Protein AF-A0A959T1H0-F1 (afdb_monomer_lite)

Structure (mmCIF, N/CA/C/O backbone):
data_AF-A0A959T1H0-F1
#
_entry.id   AF-A0A959T1H0-F1
#
loop_
_atom_site.group_PDB
_atom_site.id
_atom_site.type_symbol
_atom_site.label_atom_id
_atom_site.label_alt_id
_atom_site.label_comp_id
_atom_site.label_asym_id
_atom_site.label_entity_id
_atom_site.label_seq_id
_atom_site.pdbx_PDB_ins_code
_atom_site.Cartn_x
_atom_site.Cartn_y
_atom_site.Cartn_z
_atom_site.occupancy
_atom_site.B_iso_or_equiv
_atom_site.auth_seq_id
_atom_site.auth_comp_id
_atom_site.auth_asym_id
_atom_site.auth_atom_id
_atom_site.pdbx_PDB_model_num
ATOM 1 N N . MET A 1 1 ? -19.140 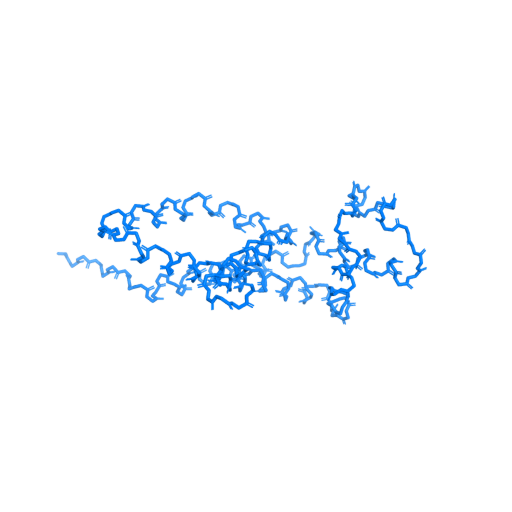34.937 22.216 1.00 69.94 1 MET A N 1
ATOM 2 C CA . MET A 1 1 ? -18.389 34.294 21.112 1.00 69.94 1 MET A CA 1
ATOM 3 C C . MET A 1 1 ? -18.857 32.849 20.980 1.00 69.94 1 MET A C 1
ATOM 5 O O . MET A 1 1 ? -18.744 32.114 21.953 1.00 69.94 1 MET A O 1
ATOM 9 N N . ARG A 1 2 ? -19.445 32.444 19.844 1.00 67.62 2 ARG A N 1
ATOM 10 C CA . ARG A 1 2 ? -19.791 31.030 19.596 1.00 67.62 2 ARG A CA 1
ATOM 11 C C . ARG A 1 2 ? -18.497 30.266 19.303 1.00 67.62 2 ARG A C 1
ATOM 13 O O . ARG A 1 2 ? -17.758 30.677 18.414 1.00 67.62 2 ARG A O 1
ATOM 20 N N . ARG A 1 3 ? -18.209 29.196 20.054 1.00 63.34 3 ARG A N 1
ATOM 21 C CA . ARG A 1 3 ? -17.102 28.289 19.713 1.00 63.34 3 ARG A CA 1
ATOM 22 C C . ARG A 1 3 ? -17.373 27.693 18.323 1.00 63.34 3 ARG A C 1
ATOM 24 O O . ARG A 1 3 ? -18.524 27.325 18.071 1.00 63.34 3 ARG A O 1
ATOM 31 N N . PRO A 1 4 ? -16.370 27.615 17.433 1.00 67.88 4 PRO A N 1
ATOM 32 C CA . PRO A 1 4 ? -16.534 26.920 16.165 1.00 67.88 4 PRO A CA 1
ATOM 33 C C . PRO A 1 4 ? -16.932 25.467 16.440 1.00 67.88 4 PRO A C 1
ATOM 35 O O . PRO A 1 4 ? -16.458 24.858 17.403 1.00 67.88 4 PRO A O 1
ATOM 38 N N . ALA A 1 5 ? -17.848 24.939 15.632 1.00 77.31 5 ALA A N 1
ATOM 39 C CA . ALA A 1 5 ? -18.269 23.551 15.748 1.00 77.31 5 ALA A CA 1
ATOM 40 C C . ALA A 1 5 ? -17.059 22.635 15.507 1.00 77.31 5 ALA A C 1
ATOM 42 O O . ALA A 1 5 ? -16.315 22.831 14.547 1.00 77.31 5 ALA A O 1
ATOM 43 N N . SER A 1 6 ? -16.852 21.651 16.383 1.00 78.19 6 SER A N 1
ATOM 44 C CA . SER A 1 6 ? -15.835 20.623 16.170 1.00 78.19 6 SER A CA 1
ATOM 45 C C . SER A 1 6 ? -16.201 19.775 14.947 1.00 78.19 6 SER A C 1
ATOM 47 O O . SER A 1 6 ? -17.387 19.479 14.767 1.00 78.19 6 SER A O 1
ATOM 49 N N . PRO A 1 7 ? -15.219 19.353 14.133 1.00 80.88 7 PRO A N 1
ATOM 50 C CA . PRO A 1 7 ? -15.485 18.515 12.973 1.00 80.88 7 PRO A CA 1
ATOM 51 C C . PRO A 1 7 ? -16.147 17.195 13.385 1.00 80.88 7 PRO A C 1
ATOM 53 O O . PRO A 1 7 ? -15.819 16.608 14.419 1.00 80.88 7 PRO A O 1
ATOM 56 N N . THR A 1 8 ? -17.090 16.723 12.573 1.00 87.38 8 THR A N 1
ATOM 57 C CA . THR A 1 8 ? -17.725 15.416 12.771 1.00 87.38 8 THR A CA 1
ATOM 58 C C . THR A 1 8 ? -16.755 14.285 12.397 1.00 87.38 8 THR A C 1
ATOM 60 O O . THR A 1 8 ? -15.838 14.501 11.599 1.00 87.38 8 THR A O 1
ATOM 63 N N . PRO A 1 9 ? -16.952 13.048 12.896 1.00 82.81 9 PRO A N 1
ATOM 64 C CA . PRO A 1 9 ? -16.120 11.907 12.502 1.00 82.81 9 PRO A CA 1
ATOM 65 C C . PRO A 1 9 ? -16.075 11.689 10.983 1.00 82.81 9 PRO A C 1
ATOM 67 O O . PRO A 1 9 ? -15.023 11.385 10.431 1.00 82.81 9 PRO A O 1
ATOM 70 N N . ALA A 1 10 ? -17.196 11.914 10.289 1.00 82.81 10 ALA A N 1
ATOM 71 C CA . ALA A 1 10 ? -17.266 11.817 8.833 1.00 82.81 10 ALA A CA 1
ATOM 72 C C . ALA A 1 10 ? -16.383 12.866 8.132 1.00 82.81 10 ALA A C 1
ATOM 74 O O . ALA A 1 10 ? -15.711 12.546 7.156 1.00 82.81 10 ALA A O 1
ATOM 75 N N . GLN A 1 11 ? -16.339 14.098 8.649 1.00 87.38 11 GLN A N 1
ATOM 76 C CA . GLN A 1 11 ? -15.468 15.152 8.118 1.00 87.38 11 GLN A CA 1
ATOM 77 C C . GLN A 1 11 ? -13.988 14.826 8.337 1.00 87.38 11 GLN A C 1
ATOM 79 O O . GLN A 1 11 ? -13.185 15.034 7.433 1.00 87.38 11 GLN A O 1
ATOM 84 N N . ALA A 1 12 ? -13.633 14.275 9.502 1.00 86.75 12 ALA A N 1
ATOM 85 C CA . ALA A 1 12 ? -12.266 13.840 9.779 1.00 86.75 12 ALA A CA 1
ATOM 86 C C . ALA A 1 12 ? -11.828 12.697 8.846 1.00 86.75 12 ALA A C 1
ATOM 88 O O . ALA A 1 12 ? -10.739 12.749 8.282 1.00 86.75 12 ALA A O 1
ATOM 89 N N . LEU A 1 13 ? -12.693 11.700 8.625 1.00 87.94 13 LEU A N 1
ATOM 90 C CA . LEU A 1 13 ? -12.418 10.597 7.699 1.00 87.94 13 LEU A CA 1
ATOM 91 C C . LEU A 1 13 ? -12.264 11.081 6.256 1.00 87.94 13 LEU A C 1
ATOM 93 O O . LEU A 1 13 ? -11.324 10.672 5.578 1.00 87.94 13 LEU A O 1
ATOM 97 N N . LEU A 1 14 ? -13.150 11.970 5.800 1.00 91.06 14 LEU A N 1
ATOM 98 C CA . LEU A 1 14 ? -13.052 12.572 4.472 1.00 91.06 14 LEU A CA 1
ATOM 99 C C . LEU A 1 14 ? -11.741 13.353 4.317 1.00 91.06 14 LEU A C 1
ATOM 101 O O . LEU A 1 14 ? -11.061 13.203 3.308 1.00 91.06 14 LEU A O 1
ATOM 105 N N . PHE A 1 15 ? -11.358 14.142 5.322 1.00 92.25 15 PHE A N 1
ATOM 106 C CA . PHE A 1 15 ? -10.087 14.862 5.314 1.00 92.25 15 PHE A CA 1
ATOM 107 C C . PHE A 1 15 ? -8.893 13.905 5.205 1.00 92.25 15 PHE A C 1
ATOM 109 O O . PHE A 1 15 ? -8.053 14.087 4.329 1.00 92.25 15 PHE A O 1
ATOM 116 N N . CYS A 1 16 ? -8.844 12.846 6.020 1.00 90.56 16 CYS A N 1
ATOM 117 C CA . CYS A 1 16 ? -7.789 11.834 5.930 1.00 90.56 16 CYS A CA 1
ATOM 118 C C . CYS A 1 16 ? -7.753 11.155 4.553 1.00 90.56 16 CYS A C 1
ATOM 120 O O . CYS A 1 16 ? -6.677 10.982 3.989 1.00 90.56 16 CYS A O 1
ATOM 122 N N . ALA A 1 17 ? -8.913 10.806 3.991 1.00 92.38 17 ALA A N 1
ATOM 123 C CA . ALA A 1 17 ? -8.999 10.204 2.663 1.00 92.38 17 ALA A CA 1
ATOM 124 C C . ALA A 1 17 ? -8.467 11.146 1.572 1.00 92.38 17 ALA A C 1
ATOM 126 O O . ALA A 1 17 ? -7.727 10.705 0.697 1.00 92.38 17 ALA A O 1
ATOM 127 N N . LEU A 1 18 ? -8.786 12.442 1.648 1.00 95.81 18 LEU A N 1
ATOM 128 C CA . LEU A 1 18 ? -8.265 13.450 0.724 1.00 95.81 18 LEU A CA 1
ATOM 129 C C . LEU A 1 18 ? -6.751 13.626 0.866 1.00 95.81 18 LEU A C 1
ATOM 131 O O . LEU A 1 18 ? -6.061 13.690 -0.145 1.00 95.81 18 LEU A O 1
ATOM 135 N N . VAL A 1 19 ? -6.223 13.659 2.093 1.00 95.12 19 VAL A N 1
ATOM 136 C CA . VAL A 1 19 ? -4.773 13.738 2.338 1.00 95.12 19 VAL A CA 1
ATOM 137 C C . VAL A 1 19 ? -4.055 12.530 1.738 1.00 95.12 19 VAL A C 1
ATOM 139 O O . VAL A 1 19 ? -3.061 12.703 1.039 1.00 95.12 19 VAL A O 1
ATOM 142 N N . LEU A 1 20 ? -4.573 11.318 1.955 1.00 95.62 20 LEU A N 1
ATOM 143 C CA . LEU A 1 20 ? -4.001 10.099 1.380 1.00 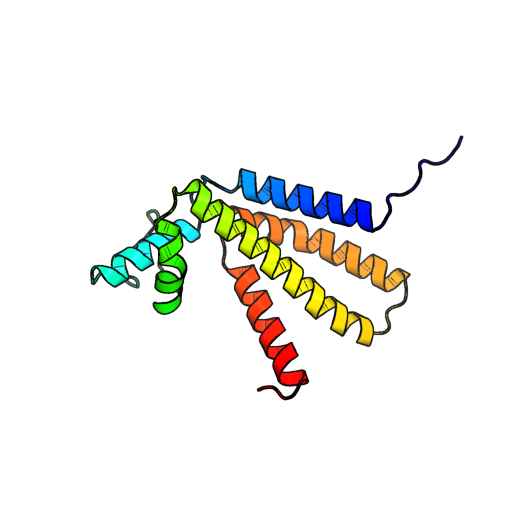95.62 20 LEU A CA 1
ATOM 144 C C . LEU A 1 20 ? -4.099 10.088 -0.149 1.00 95.62 20 LEU A C 1
ATOM 146 O O . LEU A 1 20 ? -3.134 9.725 -0.810 1.00 95.62 20 LEU A O 1
ATOM 150 N N . LEU A 1 21 ? -5.227 10.526 -0.716 1.00 96.31 21 LEU A N 1
ATOM 151 C CA . LEU A 1 21 ? -5.401 10.624 -2.165 1.00 96.31 21 LEU A CA 1
ATOM 152 C C . LEU A 1 21 ? -4.403 11.607 -2.784 1.00 96.31 21 LEU A C 1
ATOM 154 O O . LEU A 1 21 ? -3.760 11.279 -3.776 1.00 96.31 21 LEU A O 1
ATOM 158 N N . VAL A 1 22 ? -4.247 12.791 -2.189 1.00 96.62 22 VAL A N 1
ATOM 159 C CA . VAL A 1 22 ? -3.254 13.775 -2.633 1.00 96.62 22 VAL A CA 1
ATOM 160 C C . VAL A 1 22 ? -1.850 13.188 -2.524 1.00 96.62 22 VAL A C 1
ATOM 162 O O . VAL A 1 22 ? -1.085 13.307 -3.474 1.00 96.62 22 VAL A O 1
ATOM 165 N N . GLN A 1 23 ? -1.521 12.501 -1.426 1.00 95.81 23 GLN A N 1
ATOM 166 C CA . GLN A 1 23 ? -0.216 11.857 -1.270 1.00 95.81 23 GLN A CA 1
ATOM 167 C C . GLN A 1 23 ? 0.049 10.818 -2.367 1.00 95.81 23 GLN A C 1
ATOM 169 O O . GLN A 1 23 ? 1.139 10.806 -2.926 1.00 95.81 23 GLN A O 1
ATOM 174 N N . VAL A 1 24 ? -0.942 9.987 -2.704 1.00 97.19 24 VAL A N 1
ATOM 175 C CA . VAL A 1 24 ? -0.842 8.992 -3.785 1.00 97.19 24 VAL A CA 1
ATOM 176 C C . VAL A 1 24 ? -0.641 9.662 -5.146 1.00 97.19 24 VAL A C 1
ATOM 178 O O . VAL A 1 24 ? 0.210 9.229 -5.914 1.00 97.19 24 VAL A O 1
ATOM 181 N N . ILE A 1 25 ? -1.374 10.740 -5.438 1.00 96.94 25 ILE A N 1
ATOM 182 C CA . ILE A 1 25 ? -1.221 11.490 -6.695 1.00 96.94 25 ILE A CA 1
ATOM 183 C C . ILE A 1 25 ? 0.172 12.121 -6.800 1.00 96.94 25 ILE A C 1
ATOM 185 O O . ILE A 1 25 ? 0.749 12.126 -7.881 1.00 96.94 25 ILE A O 1
ATOM 189 N N . LEU A 1 26 ? 0.698 12.660 -5.695 1.00 94.94 26 LEU A N 1
ATOM 190 C CA . LEU A 1 26 ? 2.030 13.270 -5.655 1.00 94.94 26 LEU A CA 1
ATOM 191 C C . LEU A 1 26 ? 3.159 12.239 -5.752 1.00 94.94 26 LEU A C 1
ATOM 193 O O . LEU A 1 26 ? 4.218 12.565 -6.277 1.00 94.94 26 LEU A O 1
ATOM 197 N N . ALA A 1 27 ? 2.948 11.032 -5.225 1.00 94.62 27 ALA A N 1
ATOM 198 C CA . ALA A 1 27 ? 3.906 9.935 -5.324 1.00 94.62 27 ALA A CA 1
ATOM 199 C C . ALA A 1 27 ? 3.952 9.331 -6.738 1.00 94.62 27 ALA A C 1
ATOM 201 O O . ALA A 1 27 ? 5.006 8.870 -7.163 1.00 94.62 27 ALA A O 1
ATOM 202 N N . ALA A 1 28 ? 2.834 9.349 -7.469 1.00 94.56 28 ALA A N 1
ATOM 203 C CA . ALA A 1 28 ? 2.757 8.798 -8.816 1.00 94.56 28 ALA A CA 1
ATOM 204 C C . ALA A 1 28 ? 3.580 9.614 -9.834 1.00 94.56 28 ALA A C 1
ATOM 206 O O . ALA A 1 28 ? 3.480 10.841 -9.908 1.00 94.56 28 ALA A O 1
ATOM 207 N N . GLY A 1 29 ? 4.330 8.915 -10.683 1.00 88.56 29 GLY A N 1
ATOM 208 C CA . GLY A 1 29 ? 5.305 9.458 -11.624 1.00 88.56 29 GLY A CA 1
ATOM 209 C C . GLY A 1 29 ? 6.702 9.642 -11.026 1.00 88.56 29 GLY A C 1
ATOM 210 O O . GLY A 1 29 ? 7.492 10.409 -11.581 1.00 88.56 29 GLY A O 1
ATOM 211 N N . THR A 1 30 ? 7.005 9.001 -9.895 1.00 89.50 30 THR A N 1
ATOM 212 C CA . THR A 1 30 ? 8.329 9.056 -9.258 1.00 89.50 30 THR A CA 1
ATOM 213 C C . THR A 1 30 ? 8.943 7.666 -9.181 1.00 89.50 30 THR A C 1
ATOM 215 O O . THR A 1 30 ? 8.231 6.693 -8.961 1.00 89.50 30 THR A O 1
ATOM 218 N N . ILE A 1 31 ? 10.272 7.579 -9.324 1.00 90.06 31 ILE A N 1
ATOM 219 C CA . ILE A 1 31 ? 10.979 6.294 -9.234 1.00 90.06 31 ILE A CA 1
ATOM 220 C C . ILE A 1 31 ? 10.741 5.684 -7.852 1.00 90.06 31 ILE A C 1
ATOM 222 O O . ILE A 1 31 ? 11.070 6.300 -6.834 1.00 90.06 31 ILE A O 1
ATOM 226 N N . ASN A 1 32 ? 10.199 4.470 -7.824 1.00 92.25 32 ASN A N 1
ATOM 227 C CA . ASN A 1 32 ? 9.822 3.777 -6.600 1.00 92.25 32 ASN A CA 1
ATOM 228 C C . ASN A 1 32 ? 9.944 2.242 -6.729 1.00 92.25 32 ASN A C 1
ATOM 230 O O . ASN A 1 32 ? 10.385 1.708 -7.749 1.00 92.25 32 ASN A O 1
ATOM 234 N N . ASP A 1 33 ? 9.600 1.504 -5.670 1.00 94.25 33 ASP A N 1
ATOM 235 C CA . ASP A 1 33 ? 9.762 0.044 -5.627 1.00 94.25 33 ASP A CA 1
ATOM 236 C C . ASP A 1 33 ? 8.896 -0.691 -6.668 1.00 94.25 33 ASP A C 1
ATOM 238 O O . ASP A 1 33 ? 9.241 -1.804 -7.076 1.00 94.25 33 ASP A O 1
ATOM 242 N N . LEU A 1 34 ? 7.793 -0.092 -7.140 1.00 95.38 34 LEU A N 1
ATOM 243 C CA . LEU A 1 34 ? 6.972 -0.679 -8.199 1.00 95.38 34 LEU A CA 1
ATOM 244 C C . LEU A 1 34 ? 7.780 -0.872 -9.483 1.00 95.38 34 LEU A C 1
ATOM 246 O O . LEU A 1 34 ? 7.659 -1.927 -10.104 1.00 95.38 34 LEU A O 1
ATOM 250 N N . ASP A 1 35 ? 8.641 0.081 -9.844 1.00 94.38 35 ASP A N 1
ATOM 251 C CA . ASP A 1 35 ? 9.481 -0.005 -11.045 1.00 94.38 35 ASP A CA 1
ATOM 252 C C . ASP A 1 35 ? 10.379 -1.240 -11.002 1.00 94.38 35 ASP A C 1
ATOM 254 O O . ASP A 1 35 ? 10.484 -1.992 -11.973 1.00 94.38 35 ASP A O 1
ATOM 258 N N . LEU A 1 36 ? 10.960 -1.504 -9.829 1.00 95.00 36 LEU A N 1
ATOM 259 C CA . LEU A 1 36 ? 11.768 -2.689 -9.575 1.00 95.00 36 LEU A CA 1
ATOM 260 C C . LEU A 1 36 ? 10.939 -3.969 -9.744 1.00 95.00 36 LEU A C 1
ATOM 262 O O . LEU A 1 36 ? 11.418 -4.936 -10.342 1.00 95.00 36 LEU A O 1
ATOM 266 N N . PHE A 1 37 ? 9.694 -4.000 -9.260 1.00 95.56 37 PHE A N 1
ATOM 267 C CA . PHE A 1 37 ? 8.829 -5.174 -9.413 1.00 95.56 37 PHE A CA 1
ATOM 268 C C . PHE A 1 37 ? 8.404 -5.406 -10.866 1.00 95.56 37 PHE A C 1
ATOM 270 O O . PHE A 1 37 ? 8.361 -6.554 -11.316 1.00 95.56 37 PHE A O 1
ATOM 277 N N . LEU A 1 38 ? 8.111 -4.337 -11.608 1.00 95.88 38 LEU A N 1
ATOM 278 C CA . LEU A 1 38 ? 7.721 -4.411 -13.014 1.00 95.88 38 LEU A CA 1
ATOM 279 C C . LEU A 1 38 ? 8.894 -4.836 -13.901 1.00 95.88 38 LEU A C 1
ATOM 281 O O . LEU A 1 38 ? 8.716 -5.701 -14.765 1.00 95.88 38 LEU A O 1
ATOM 285 N N . ALA A 1 39 ? 10.091 -4.303 -13.643 1.00 95.19 39 ALA A N 1
ATOM 286 C CA . ALA A 1 39 ? 11.319 -4.699 -14.322 1.00 95.19 39 ALA A CA 1
ATOM 287 C C . ALA A 1 39 ? 11.658 -6.171 -14.049 1.00 95.19 39 ALA A C 1
ATOM 289 O O . ALA A 1 39 ? 11.838 -6.944 -14.990 1.00 95.19 39 ALA A O 1
ATOM 290 N N . ALA A 1 40 ? 11.616 -6.606 -12.785 1.00 96.12 40 ALA A N 1
ATOM 291 C CA . ALA A 1 40 ? 11.815 -8.013 -12.440 1.00 96.12 40 ALA A CA 1
ATOM 292 C C . ALA A 1 40 ? 10.769 -8.928 -13.104 1.00 96.12 40 ALA A C 1
ATOM 294 O O . ALA A 1 40 ? 11.085 -10.027 -13.559 1.00 96.12 40 ALA A O 1
ATOM 295 N N . GLY A 1 41 ? 9.516 -8.477 -13.211 1.00 96.25 41 GLY A N 1
ATOM 296 C CA . GLY A 1 41 ? 8.459 -9.217 -13.901 1.00 96.25 41 GLY A CA 1
ATOM 297 C C . GLY A 1 41 ? 8.737 -9.382 -15.396 1.00 96.25 41 GLY 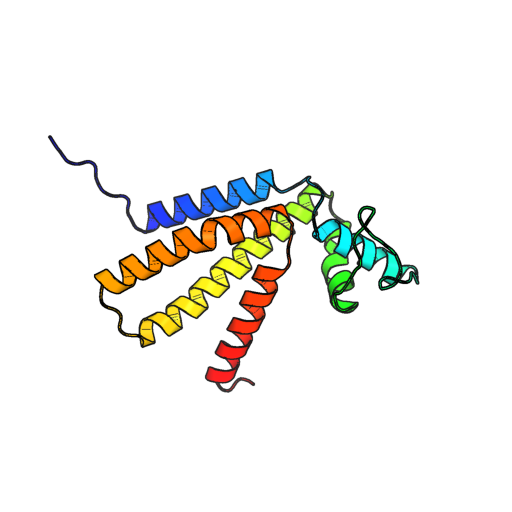A C 1
ATOM 298 O O . GLY A 1 41 ? 8.478 -10.448 -15.957 1.00 96.25 41 GLY A O 1
ATOM 299 N N . ALA A 1 42 ? 9.284 -8.352 -16.045 1.00 96.00 42 ALA A N 1
ATOM 300 C CA . ALA A 1 42 ? 9.711 -8.427 -17.438 1.00 96.00 42 ALA A CA 1
ATOM 301 C C . ALA A 1 42 ? 10.901 -9.382 -17.615 1.00 96.00 42 ALA A C 1
ATOM 303 O O . ALA A 1 42 ? 10.864 -10.238 -18.500 1.00 96.00 42 ALA A O 1
ATOM 304 N N . ASP A 1 43 ? 11.908 -9.300 -16.747 1.00 96.06 43 ASP A N 1
ATOM 305 C CA . ASP A 1 43 ? 13.084 -10.168 -16.809 1.00 96.06 43 ASP A CA 1
ATOM 306 C C . ASP A 1 43 ? 12.724 -11.639 -16.597 1.00 96.06 43 ASP A C 1
ATOM 308 O O . ASP A 1 43 ? 13.186 -12.490 -17.355 1.00 96.06 43 ASP A O 1
ATOM 312 N N . LEU A 1 44 ? 11.826 -11.958 -15.657 1.00 96.31 44 LEU A N 1
ATOM 313 C CA . LEU A 1 44 ? 11.335 -13.331 -15.469 1.00 96.31 44 LEU A CA 1
ATOM 314 C C . LEU A 1 44 ? 10.737 -13.924 -16.751 1.00 96.31 44 LEU A C 1
ATOM 316 O O . LEU A 1 44 ? 10.992 -15.087 -17.061 1.00 96.31 44 LEU A O 1
ATOM 320 N N . LEU A 1 45 ? 9.960 -13.139 -17.503 1.00 95.62 45 LEU A N 1
ATOM 321 C CA . LEU A 1 45 ? 9.335 -13.593 -18.750 1.00 95.62 45 LEU A CA 1
ATOM 322 C C . LEU A 1 45 ? 10.344 -13.767 -19.892 1.00 95.62 45 LEU A C 1
ATOM 324 O O . LEU A 1 45 ? 10.127 -14.592 -20.776 1.00 95.62 45 LEU A O 1
ATOM 328 N N . ASN A 1 46 ? 11.451 -13.028 -19.854 1.00 95.88 46 ASN A N 1
ATOM 329 C CA . ASN A 1 46 ? 12.508 -13.070 -20.864 1.00 95.88 46 ASN A CA 1
ATOM 330 C C . ASN A 1 46 ? 13.659 -14.032 -20.507 1.00 95.88 46 ASN A C 1
ATOM 332 O O . ASN A 1 46 ? 14.656 -14.091 -21.225 1.00 95.88 46 ASN A O 1
ATOM 336 N N . GLY A 1 47 ? 13.544 -14.792 -19.411 1.00 94.00 47 GLY A N 1
ATOM 337 C CA . GLY A 1 47 ? 14.589 -15.714 -18.946 1.00 94.00 47 GLY A CA 1
ATOM 338 C C . GLY A 1 47 ? 15.768 -15.035 -18.232 1.00 94.00 47 GLY A C 1
ATOM 339 O O . GLY A 1 47 ? 16.846 -15.622 -18.128 1.00 94.00 47 GLY A O 1
ATOM 340 N N . GLY A 1 48 ? 15.573 -13.807 -17.749 1.00 93.19 48 GLY A N 1
ATOM 341 C CA . GLY A 1 48 ? 16.527 -13.034 -16.955 1.00 93.19 48 GLY A CA 1
ATOM 342 C C . GLY A 1 48 ? 16.769 -13.608 -15.555 1.00 93.19 48 GLY A C 1
ATOM 343 O O . GLY A 1 48 ? 16.065 -14.507 -15.081 1.00 93.19 48 GLY A O 1
ATOM 344 N N . ARG A 1 49 ? 17.802 -13.106 -14.865 1.00 93.81 49 ARG A N 1
ATOM 345 C CA . ARG A 1 49 ? 18.272 -13.653 -13.582 1.00 93.81 49 ARG A CA 1
ATOM 346 C C . ARG A 1 49 ? 17.939 -12.684 -12.461 1.00 93.81 49 ARG A C 1
ATOM 348 O O . ARG A 1 49 ? 18.826 -12.093 -11.853 1.00 93.81 49 ARG A O 1
ATOM 355 N N . VAL A 1 50 ? 16.655 -12.598 -12.124 1.00 95.12 50 VAL A N 1
ATOM 356 C CA . VAL A 1 50 ? 16.136 -11.532 -11.253 1.00 95.12 50 VAL A CA 1
ATOM 357 C C . VAL A 1 50 ? 16.767 -11.420 -9.866 1.00 95.12 50 VAL A C 1
ATOM 359 O O . VAL A 1 50 ? 16.767 -10.345 -9.289 1.00 95.12 50 VAL A O 1
ATOM 362 N N . TYR A 1 51 ? 17.345 -12.501 -9.343 1.00 95.12 51 TYR A N 1
ATOM 363 C CA . TYR A 1 51 ? 18.045 -12.512 -8.051 1.00 95.12 51 TYR A CA 1
ATOM 364 C C . TYR A 1 51 ? 19.539 -12.175 -8.135 1.00 95.12 51 TYR A C 1
ATOM 366 O O . TYR A 1 51 ? 20.229 -12.182 -7.118 1.00 95.12 51 TYR A O 1
ATOM 374 N N . ARG A 1 52 ? 20.069 -11.968 -9.342 1.00 93.19 52 ARG A N 1
ATOM 375 C CA . ARG A 1 52 ? 21.472 -11.607 -9.593 1.00 93.19 52 ARG A CA 1
ATOM 376 C C . ARG A 1 52 ? 21.605 -10.220 -10.198 1.00 93.19 52 ARG A C 1
ATOM 378 O O . ARG A 1 52 ? 22.583 -9.540 -9.908 1.00 93.19 52 ARG A O 1
ATOM 385 N N . ASP A 1 53 ? 20.662 -9.853 -11.053 1.00 91.31 53 ASP A N 1
ATOM 386 C CA . ASP A 1 53 ? 20.673 -8.578 -11.753 1.00 91.31 53 ASP A CA 1
ATOM 387 C C . ASP A 1 53 ? 20.254 -7.439 -10.793 1.00 91.31 53 ASP A C 1
ATOM 389 O O . ASP A 1 53 ? 19.550 -7.664 -9.801 1.00 91.31 53 ASP A O 1
ATOM 393 N N . LEU A 1 54 ? 20.751 -6.225 -11.050 1.00 91.38 54 LEU A N 1
ATOM 394 C CA . LEU A 1 54 ? 20.431 -5.022 -10.274 1.00 91.38 54 LEU A CA 1
ATOM 395 C C . LEU A 1 54 ? 19.391 -4.182 -11.017 1.00 91.38 54 LEU A C 1
ATOM 397 O O . LEU A 1 54 ? 19.478 -4.007 -12.231 1.00 91.38 54 LEU A O 1
ATOM 401 N N . TYR A 1 55 ? 18.457 -3.616 -10.262 1.00 89.44 55 TYR A N 1
ATOM 402 C CA . TYR A 1 55 ? 17.391 -2.731 -10.724 1.00 89.44 55 TYR A CA 1
ATOM 403 C C . TYR A 1 55 ? 17.598 -1.330 -10.158 1.00 89.44 55 TYR A C 1
ATOM 405 O O . TYR A 1 55 ? 18.192 -1.181 -9.090 1.00 89.44 55 TYR A O 1
ATOM 413 N N . ASN A 1 56 ? 17.105 -0.299 -10.851 1.00 83.81 56 ASN A N 1
ATOM 414 C CA . ASN A 1 56 ? 17.208 1.101 -10.414 1.00 83.81 56 ASN A CA 1
ATOM 415 C C . ASN A 1 56 ? 18.632 1.459 -9.935 1.00 83.81 56 ASN A C 1
ATOM 417 O O . ASN A 1 56 ? 18.830 1.985 -8.843 1.00 83.81 56 ASN A O 1
ATOM 421 N N . GLU A 1 57 ? 19.626 1.077 -10.743 1.00 80.31 57 GLU A N 1
ATOM 422 C CA . GLU A 1 57 ? 21.072 1.281 -10.553 1.00 80.31 57 GLU A CA 1
ATOM 423 C C . GLU A 1 57 ? 21.736 0.531 -9.379 1.00 80.31 57 GLU A C 1
ATOM 425 O O . GLU A 1 57 ? 22.929 0.236 -9.467 1.00 80.31 57 GLU A O 1
ATOM 430 N N . ALA A 1 58 ? 21.014 0.162 -8.314 1.00 85.50 58 ALA A N 1
ATOM 431 C CA . ALA A 1 58 ? 21.640 -0.413 -7.114 1.00 85.50 58 ALA A CA 1
ATOM 432 C C . ALA A 1 58 ? 20.795 -1.420 -6.309 1.00 85.50 58 ALA A C 1
ATOM 434 O O . ALA A 1 58 ? 21.277 -1.950 -5.306 1.00 85.50 58 ALA A O 1
ATOM 435 N N . TYR A 1 59 ? 19.557 -1.708 -6.704 1.00 88.25 59 TYR A N 1
ATOM 436 C CA . TYR A 1 59 ? 18.628 -2.495 -5.894 1.00 88.25 59 TYR A CA 1
ATOM 437 C C . TYR A 1 59 ? 18.519 -3.944 -6.368 1.00 88.25 59 TYR A C 1
ATOM 439 O O . TYR A 1 59 ? 18.286 -4.226 -7.540 1.00 88.25 59 TYR A O 1
ATOM 447 N N . SER A 1 60 ? 18.639 -4.887 -5.437 1.00 92.75 60 SER A N 1
ATOM 448 C CA . SER A 1 60 ? 18.353 -6.302 -5.688 1.00 92.75 60 SER A CA 1
ATOM 449 C C . SER A 1 60 ? 16.874 -6.626 -5.480 1.00 92.75 60 SER A C 1
ATOM 451 O O . SER A 1 60 ? 16.232 -6.117 -4.561 1.00 92.75 60 SER A O 1
ATOM 453 N N . TYR A 1 61 ? 16.341 -7.531 -6.299 1.00 93.81 61 TYR A N 1
ATOM 454 C CA . TYR A 1 61 ? 15.001 -8.078 -6.108 1.00 93.81 61 TYR A CA 1
ATOM 455 C C . TYR A 1 61 ? 15.030 -9.210 -5.070 1.00 93.81 61 TYR A C 1
ATOM 457 O O . TYR A 1 61 ? 15.750 -10.193 -5.236 1.00 93.81 61 TYR A O 1
ATOM 465 N N . PHE A 1 62 ? 14.230 -9.090 -4.007 1.00 93.12 62 PHE A N 1
ATOM 466 C CA . PHE A 1 62 ? 14.194 -10.065 -2.903 1.00 93.12 62 PHE A CA 1
ATOM 467 C C . PHE A 1 62 ? 12.887 -10.862 -2.797 1.00 93.12 62 PHE A C 1
ATOM 469 O O . PHE A 1 62 ? 12.793 -11.795 -2.001 1.00 93.12 62 PHE A O 1
ATOM 476 N N . TYR A 1 63 ? 11.863 -10.510 -3.574 1.00 93.12 63 TYR A N 1
ATOM 477 C CA . TYR A 1 63 ? 10.534 -11.109 -3.452 1.00 93.12 63 TYR A CA 1
ATOM 478 C C . TYR A 1 63 ? 10.420 -12.427 -4.241 1.00 93.12 63 TYR A C 1
ATOM 480 O O . TYR A 1 63 ? 11.294 -12.799 -5.023 1.00 93.12 63 TYR A O 1
ATOM 488 N N . GLY A 1 64 ? 9.340 -13.187 -4.039 1.00 94.00 64 GLY A N 1
ATOM 489 C CA . GLY A 1 64 ? 9.097 -14.411 -4.817 1.00 94.00 64 GLY A CA 1
ATOM 490 C C . GLY A 1 64 ? 8.796 -14.104 -6.297 1.00 94.00 64 GLY A C 1
ATOM 491 O O . GLY A 1 64 ? 8.230 -13.047 -6.574 1.00 94.00 64 GLY A O 1
ATOM 492 N N . PRO A 1 65 ? 9.088 -14.995 -7.267 1.00 95.06 65 PRO A N 1
ATOM 493 C CA . PRO A 1 65 ? 8.876 -14.700 -8.693 1.00 95.06 65 PRO A CA 1
ATOM 494 C C . PRO A 1 65 ? 7.404 -14.441 -9.035 1.00 95.06 65 PRO A C 1
ATOM 496 O O . PRO A 1 65 ? 7.078 -13.584 -9.850 1.00 95.06 65 PRO A O 1
ATOM 499 N N . VAL A 1 66 ? 6.502 -15.152 -8.350 1.00 95.81 66 VAL A N 1
ATOM 500 C CA . VAL A 1 66 ? 5.048 -15.010 -8.510 1.00 95.81 66 VAL A CA 1
ATOM 501 C C . VAL A 1 66 ? 4.587 -13.580 -8.221 1.00 95.81 66 VAL A C 1
ATOM 503 O O . VAL A 1 66 ? 3.663 -13.107 -8.871 1.00 95.81 66 VAL A O 1
ATOM 506 N N . PHE A 1 67 ? 5.235 -12.875 -7.290 1.00 95.56 67 PHE A N 1
ATOM 507 C CA . PHE A 1 67 ? 4.855 -11.510 -6.933 1.00 95.56 67 PHE A CA 1
ATOM 508 C C . PHE A 1 67 ? 5.109 -10.524 -8.083 1.00 95.56 67 PHE A C 1
ATOM 510 O O . PHE A 1 67 ? 4.184 -9.832 -8.503 1.00 95.56 67 PHE A O 1
ATOM 517 N N . ALA A 1 68 ? 6.315 -10.525 -8.657 1.00 95.88 68 ALA A N 1
ATOM 518 C CA . ALA A 1 68 ? 6.635 -9.701 -9.824 1.00 95.88 68 ALA A CA 1
ATOM 519 C C . ALA A 1 68 ? 5.738 -10.025 -11.031 1.00 95.88 68 ALA A C 1
ATOM 521 O O . ALA A 1 68 ? 5.250 -9.123 -11.711 1.00 95.88 68 ALA A O 1
ATOM 522 N N . LEU A 1 69 ? 5.453 -11.311 -11.272 1.00 96.50 69 LEU A N 1
ATOM 523 C CA . LEU A 1 69 ? 4.542 -11.722 -12.345 1.00 96.50 69 LEU A CA 1
ATOM 524 C C . LEU A 1 69 ? 3.100 -11.253 -12.107 1.00 96.50 69 LEU A C 1
ATOM 526 O O . LEU A 1 69 ? 2.421 -10.872 -13.058 1.00 96.50 69 LEU A O 1
ATOM 530 N N . LEU A 1 70 ? 2.637 -11.241 -10.855 1.00 96.06 70 LEU A N 1
ATOM 531 C CA . LEU A 1 70 ? 1.303 -10.762 -10.492 1.00 96.06 70 LEU A CA 1
ATOM 532 C C . LEU A 1 70 ? 1.151 -9.251 -10.714 1.00 96.06 70 LEU A C 1
ATOM 534 O O . LEU A 1 70 ? 0.068 -8.804 -11.084 1.00 96.06 70 LEU A O 1
ATOM 538 N N . LEU A 1 71 ? 2.224 -8.476 -10.535 1.00 96.25 71 LEU A N 1
ATOM 539 C CA . LEU A 1 71 ? 2.226 -7.033 -10.798 1.00 96.25 71 LEU A CA 1
ATOM 540 C C . LEU A 1 71 ? 2.418 -6.681 -12.278 1.00 96.25 71 LEU A C 1
ATOM 542 O O . LEU A 1 71 ? 2.055 -5.581 -12.690 1.00 96.25 71 LEU A O 1
ATOM 546 N N . ARG A 1 72 ? 2.914 -7.609 -13.108 1.00 94.62 72 ARG A N 1
ATOM 547 C CA . ARG A 1 72 ? 3.216 -7.371 -14.530 1.00 94.62 72 ARG A CA 1
ATOM 548 C C . ARG A 1 72 ? 2.091 -6.723 -15.353 1.00 94.62 72 ARG A C 1
ATOM 550 O O . ARG A 1 72 ? 2.439 -5.906 -16.215 1.00 94.62 72 ARG A O 1
ATOM 557 N N . PRO A 1 73 ? 0.793 -7.034 -15.147 1.00 96.00 73 PRO A N 1
ATOM 558 C CA . PRO A 1 73 ? -0.286 -6.371 -15.875 1.00 96.00 73 PRO A CA 1
ATOM 559 C C . PRO A 1 73 ? -0.327 -4.847 -15.681 1.00 96.00 73 PRO A C 1
ATOM 561 O O . PRO A 1 73 ? -0.799 -4.146 -16.571 1.00 96.00 73 PRO A O 1
ATOM 564 N N . LEU A 1 74 ? 0.198 -4.310 -14.569 1.00 95.69 74 LEU A N 1
ATOM 565 C CA . LEU A 1 74 ? 0.278 -2.858 -14.355 1.00 95.69 74 LEU A CA 1
ATOM 566 C C . LEU A 1 74 ? 1.218 -2.180 -15.361 1.00 95.69 74 LEU A C 1
ATOM 568 O O . LEU A 1 74 ? 0.935 -1.069 -15.790 1.00 95.69 74 LEU A O 1
ATOM 572 N N . ALA A 1 75 ? 2.255 -2.875 -15.834 1.00 94.81 75 ALA A N 1
ATOM 573 C CA . ALA A 1 75 ? 3.151 -2.386 -16.888 1.00 94.81 75 ALA A CA 1
ATOM 574 C C . ALA A 1 75 ? 2.548 -2.479 -18.309 1.00 94.81 75 ALA A C 1
ATOM 576 O O . ALA A 1 75 ? 3.281 -2.440 -19.298 1.00 94.81 75 ALA A O 1
ATOM 577 N N . TRP A 1 76 ? 1.234 -2.687 -18.445 1.00 95.06 76 TRP A N 1
ATOM 578 C CA . TRP A 1 76 ? 0.497 -2.408 -19.687 1.00 95.06 76 TRP A CA 1
ATOM 579 C C . TRP A 1 76 ? -0.129 -1.010 -19.691 1.00 95.06 76 TRP A C 1
ATOM 581 O O . TRP A 1 76 ? -0.607 -0.553 -20.729 1.00 95.06 76 TRP A O 1
ATOM 591 N N . LEU A 1 77 ? -0.146 -0.344 -18.537 1.00 95.25 77 LEU A N 1
ATOM 592 C CA . LEU A 1 77 ? -0.585 1.035 -18.385 1.00 95.25 77 LEU A CA 1
ATOM 593 C C . LEU A 1 77 ? 0.622 1.976 -18.521 1.00 95.25 77 LEU A C 1
ATOM 595 O O . LEU A 1 77 ? 1.754 1.538 -18.326 1.00 95.25 77 LEU A O 1
ATOM 599 N N . PRO A 1 78 ? 0.405 3.270 -18.818 1.00 95.06 78 PRO A N 1
ATOM 600 C CA . PRO A 1 78 ? 1.446 4.277 -18.631 1.00 95.06 78 PRO A CA 1
ATOM 601 C C . PRO A 1 78 ? 1.920 4.292 -17.171 1.00 95.06 78 PRO A C 1
ATOM 603 O O . PRO A 1 78 ? 1.082 4.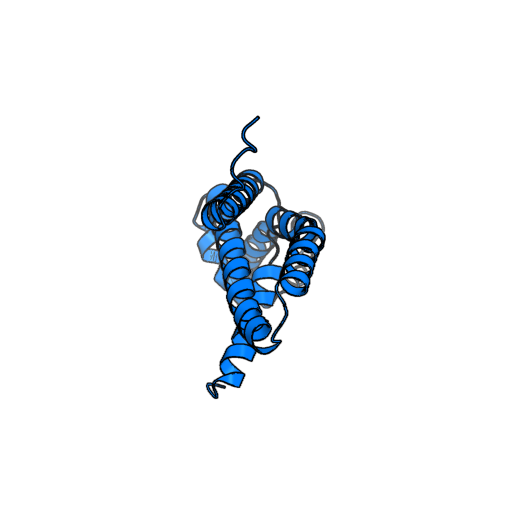161 -16.277 1.00 95.06 78 PRO A O 1
ATOM 606 N N . ASP A 1 79 ? 3.215 4.510 -16.937 1.00 92.56 79 ASP A N 1
ATOM 607 C CA . ASP A 1 79 ? 3.872 4.390 -15.621 1.00 92.56 79 ASP A CA 1
ATOM 608 C C . ASP A 1 79 ? 3.085 5.086 -14.500 1.00 92.56 79 ASP A C 1
ATOM 610 O O . ASP A 1 79 ? 2.688 4.459 -13.516 1.00 92.56 79 ASP A O 1
ATOM 614 N N . TRP A 1 80 ? 2.693 6.343 -14.736 1.00 95.69 80 TRP A N 1
ATOM 615 C CA . TRP A 1 80 ? 1.889 7.130 -13.797 1.00 95.69 80 TRP A CA 1
ATOM 616 C C . TRP A 1 80 ? 0.578 6.442 -13.378 1.00 95.69 80 TRP A C 1
ATOM 618 O O . TRP A 1 80 ? 0.195 6.486 -12.211 1.00 95.69 80 TRP A O 1
ATOM 628 N N . TRP A 1 81 ? -0.120 5.779 -14.307 1.00 96.69 81 TRP A N 1
ATOM 629 C CA . TRP A 1 81 ? -1.351 5.045 -13.999 1.00 96.69 81 TRP A CA 1
ATOM 630 C C . TRP A 1 81 ? -1.074 3.761 -13.219 1.00 96.69 81 TRP A C 1
ATOM 632 O O . TRP A 1 81 ? -1.845 3.436 -12.315 1.00 96.69 81 TRP A O 1
ATOM 642 N N . GLY A 1 82 ? 0.005 3.043 -13.542 1.00 96.25 82 GLY A N 1
ATOM 643 C CA . GLY A 1 82 ? 0.424 1.854 -12.798 1.00 96.25 82 GLY A CA 1
ATOM 644 C C . GLY A 1 82 ? 0.727 2.185 -11.336 1.00 96.25 82 GLY A C 1
ATOM 645 O O . GLY A 1 82 ? 0.173 1.560 -10.429 1.00 96.25 82 GLY A O 1
ATOM 646 N N . GLU A 1 83 ? 1.521 3.230 -11.114 1.00 96.25 83 GLU A N 1
ATOM 647 C CA . GLU A 1 83 ? 1.862 3.741 -9.785 1.00 96.25 83 GLU A CA 1
ATOM 648 C C . GLU A 1 83 ? 0.637 4.262 -9.029 1.00 96.25 83 GLU A C 1
ATOM 650 O O . GLU A 1 83 ? 0.447 3.929 -7.858 1.00 96.25 83 GLU A O 1
ATOM 655 N N . LEU A 1 84 ? -0.250 5.010 -9.696 1.00 97.12 84 LEU A N 1
ATOM 656 C CA . LEU A 1 84 ? -1.491 5.485 -9.086 1.00 97.12 84 LEU A CA 1
ATOM 657 C C . LEU A 1 84 ? -2.357 4.310 -8.611 1.00 97.12 84 LEU A C 1
ATOM 659 O O . LEU A 1 84 ? -2.836 4.309 -7.475 1.00 97.12 84 LEU A O 1
ATOM 663 N N . MET A 1 85 ? -2.557 3.292 -9.455 1.00 97.00 85 MET A N 1
ATOM 664 C CA . MET A 1 85 ? -3.340 2.108 -9.088 1.00 97.00 85 MET A CA 1
ATOM 665 C C . MET A 1 85 ? -2.697 1.331 -7.937 1.00 97.00 85 MET A C 1
ATOM 667 O O . MET A 1 85 ? -3.408 0.851 -7.046 1.00 97.00 85 MET A O 1
ATOM 671 N N . TRP A 1 86 ? -1.369 1.235 -7.921 1.00 97.44 86 TRP A N 1
ATOM 672 C CA . TRP A 1 86 ? -0.634 0.594 -6.839 1.00 97.44 86 TRP A CA 1
ATOM 673 C C . TRP A 1 86 ? -0.759 1.365 -5.519 1.00 97.44 86 TRP A C 1
ATOM 675 O O . TRP A 1 86 ? -1.127 0.780 -4.500 1.00 97.44 86 TRP A O 1
ATOM 685 N N . GLY A 1 87 ? -0.581 2.688 -5.540 1.00 97.44 87 GLY A N 1
ATOM 686 C CA . GLY A 1 87 ? -0.759 3.549 -4.370 1.00 97.44 87 GLY A CA 1
ATOM 687 C C . GLY A 1 87 ? -2.186 3.508 -3.813 1.00 97.44 87 GLY A C 1
ATOM 688 O O . GLY A 1 87 ? -2.378 3.363 -2.604 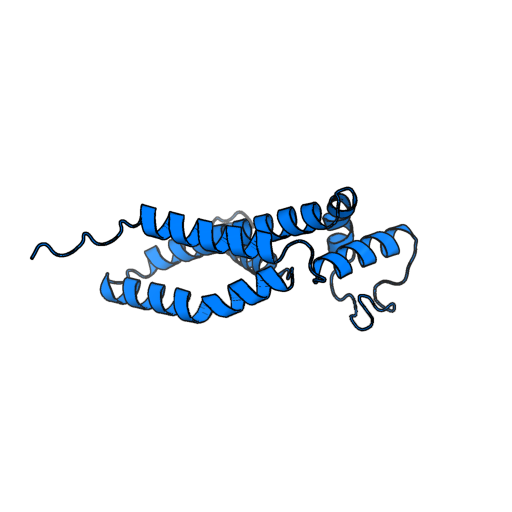1.00 97.44 87 GLY A O 1
ATOM 689 N N . LEU A 1 88 ? -3.204 3.540 -4.683 1.00 97.69 88 LEU A N 1
ATOM 690 C CA . LEU A 1 88 ? -4.609 3.380 -4.282 1.00 97.69 88 LEU A CA 1
ATOM 691 C C . LEU A 1 88 ? -4.876 2.002 -3.660 1.00 97.69 88 LEU A C 1
ATOM 693 O O . LEU A 1 88 ? -5.599 1.905 -2.664 1.00 97.69 88 LEU A O 1
ATOM 697 N N . SER A 1 89 ? -4.264 0.945 -4.202 1.00 97.88 89 SER A N 1
ATOM 698 C CA . SER A 1 89 ? -4.329 -0.400 -3.618 1.00 97.88 89 SER A CA 1
ATOM 699 C C . SER A 1 89 ? -3.684 -0.427 -2.230 1.00 97.88 89 SER A C 1
ATOM 701 O O . SER A 1 89 ? -4.277 -0.958 -1.293 1.00 97.88 89 SER A O 1
ATOM 703 N N . GLY A 1 90 ? -2.534 0.232 -2.056 1.00 97.69 90 GLY A N 1
ATOM 704 C CA . GLY A 1 90 ? -1.880 0.421 -0.760 1.00 97.69 90 GLY A CA 1
ATOM 705 C C . GLY A 1 90 ? -2.790 1.086 0.277 1.00 97.69 90 GLY A C 1
ATOM 706 O O . GLY A 1 90 ? -2.933 0.579 1.393 1.00 97.69 90 GLY A O 1
ATOM 707 N N . VAL A 1 91 ? -3.481 2.169 -0.099 1.00 97.19 91 VAL A N 1
ATOM 708 C CA . VAL A 1 91 ? -4.474 2.833 0.767 1.00 97.19 91 VAL A CA 1
ATOM 709 C C . VAL A 1 91 ? -5.633 1.892 1.114 1.00 97.19 91 VAL A C 1
ATOM 711 O O . VAL A 1 91 ? -6.067 1.858 2.268 1.00 97.19 91 VAL A O 1
ATOM 714 N N . ALA A 1 92 ? -6.115 1.091 0.160 1.00 97.88 92 ALA A N 1
ATOM 715 C CA . ALA A 1 92 ? -7.164 0.104 0.413 1.00 97.88 92 ALA A CA 1
ATOM 716 C C . ALA A 1 92 ? -6.707 -0.998 1.391 1.00 97.88 92 ALA A C 1
ATOM 718 O O . ALA A 1 92 ? -7.455 -1.350 2.309 1.00 97.88 92 ALA A O 1
ATOM 719 N N . PHE A 1 93 ? -5.474 -1.499 1.258 1.00 98.19 93 PHE A N 1
ATOM 720 C CA . PHE A 1 93 ? -4.889 -2.479 2.181 1.00 98.19 93 PHE A CA 1
ATOM 721 C C . PHE A 1 93 ? -4.718 -1.906 3.592 1.00 98.19 93 PHE A C 1
ATOM 723 O O . PHE A 1 93 ? -5.069 -2.563 4.578 1.00 98.19 93 PHE A O 1
ATOM 730 N N . LEU A 1 94 ? -4.259 -0.657 3.707 1.00 96.31 94 LEU A N 1
ATOM 731 C CA . LEU A 1 94 ? -4.177 0.047 4.985 1.00 96.31 94 LEU A CA 1
ATOM 732 C C . LEU A 1 94 ? -5.565 0.216 5.617 1.00 96.31 94 LEU A C 1
ATOM 734 O O . LEU A 1 94 ? -5.759 -0.126 6.784 1.00 96.31 94 LEU A O 1
ATOM 738 N N . ALA A 1 95 ? -6.554 0.680 4.850 1.00 94.94 95 ALA A N 1
ATOM 739 C CA . ALA A 1 95 ? -7.923 0.843 5.333 1.00 94.94 95 ALA A CA 1
ATOM 740 C C . ALA A 1 95 ? -8.506 -0.489 5.832 1.00 94.94 95 ALA A C 1
ATOM 742 O O . ALA A 1 95 ? -9.097 -0.551 6.913 1.00 94.94 95 ALA A O 1
ATOM 743 N N . ARG A 1 96 ? -8.287 -1.582 5.090 1.00 96.19 96 ARG A N 1
ATOM 744 C CA . ARG A 1 96 ? -8.717 -2.922 5.500 1.00 9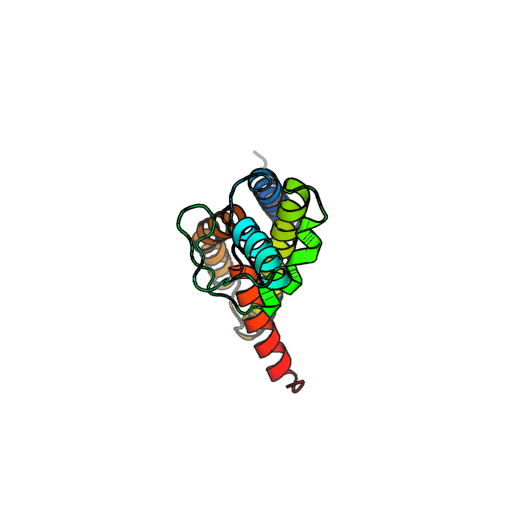6.19 96 ARG A CA 1
ATOM 745 C C . ARG A 1 96 ? -8.015 -3.389 6.777 1.00 96.19 96 ARG A C 1
ATOM 747 O O . ARG A 1 96 ? -8.679 -3.930 7.660 1.00 96.19 96 ARG A O 1
ATOM 754 N N . SER A 1 97 ? -6.717 -3.127 6.906 1.00 95.44 97 SER A N 1
ATOM 755 C CA . SER A 1 97 ? -5.936 -3.426 8.114 1.00 95.44 97 SER A CA 1
ATOM 756 C C . SER A 1 97 ? -6.508 -2.716 9.344 1.00 95.44 97 SER A C 1
ATOM 758 O O . SER A 1 97 ? -6.720 -3.345 10.380 1.00 95.44 97 SER A O 1
ATOM 760 N N . LEU A 1 98 ? -6.864 -1.433 9.218 1.00 91.69 98 LEU A N 1
ATOM 761 C CA . LEU A 1 98 ? -7.489 -0.664 10.298 1.00 91.69 98 LEU A CA 1
ATOM 762 C C . LEU A 1 98 ? -8.871 -1.209 10.690 1.00 91.69 98 LEU A C 1
ATOM 764 O O . LEU A 1 98 ? -9.203 -1.233 11.875 1.00 91.69 98 LEU A O 1
ATOM 768 N N . VAL A 1 99 ? -9.665 -1.699 9.730 1.00 91.69 99 VAL A N 1
ATOM 769 C CA . VAL A 1 99 ? -10.951 -2.362 10.020 1.00 91.69 99 VAL A CA 1
ATOM 770 C C . VAL A 1 99 ? -10.748 -3.643 10.832 1.00 91.69 99 VAL A C 1
ATOM 772 O O . VAL A 1 99 ? -11.500 -3.889 11.776 1.00 91.69 99 VAL A O 1
ATOM 775 N N . LEU A 1 100 ? -9.746 -4.460 10.492 1.00 92.56 100 LEU A N 1
ATOM 776 C CA . LEU A 1 100 ? -9.435 -5.685 11.236 1.00 92.56 100 LEU A CA 1
ATOM 777 C C . LEU A 1 100 ? -8.970 -5.368 12.664 1.00 92.56 100 LEU A C 1
ATOM 779 O O . LEU A 1 100 ? -9.539 -5.902 13.615 1.00 92.56 100 LEU A O 1
ATOM 783 N N . LEU A 1 101 ? -8.036 -4.426 12.819 1.00 88.88 101 LEU A N 1
ATOM 784 C CA . LEU A 1 101 ? -7.552 -3.977 14.129 1.00 88.88 101 LEU A CA 1
ATOM 785 C C . LEU A 1 101 ? -8.674 -3.373 14.987 1.00 88.88 101 LEU A C 1
ATOM 787 O O . LEU A 1 101 ? -8.754 -3.636 16.186 1.00 88.88 101 LEU A O 1
ATOM 791 N N . GLY A 1 102 ? -9.585 -2.609 14.377 1.00 84.81 102 GLY A N 1
ATOM 792 C CA . GLY A 1 102 ? -10.735 -2.027 15.068 1.00 84.81 102 GLY A CA 1
ATOM 793 C C . GLY A 1 102 ? -11.662 -3.076 15.688 1.00 84.81 102 GLY A C 1
ATOM 794 O O . GLY A 1 102 ? -12.203 -2.847 16.769 1.00 84.81 102 GLY A O 1
ATOM 795 N N . ARG A 1 103 ? -11.808 -4.250 15.057 1.00 84.50 103 ARG A N 1
ATOM 796 C CA . ARG A 1 103 ? -12.596 -5.364 15.612 1.00 84.50 103 ARG A CA 1
ATOM 797 C C . ARG A 1 103 ? -11.956 -5.939 16.872 1.00 84.50 103 ARG A C 1
ATOM 799 O O . ARG A 1 103 ? -12.667 -6.194 17.837 1.00 84.50 103 ARG A O 1
ATOM 806 N N . TRP A 1 104 ? -10.636 -6.101 16.891 1.00 83.06 104 TRP A N 1
ATOM 807 C CA . TRP A 1 104 ? -9.932 -6.579 18.085 1.00 83.06 104 TRP A CA 1
ATOM 808 C C . TRP A 1 104 ? -9.875 -5.524 19.189 1.00 83.06 104 TRP A C 1
ATOM 810 O O . TRP A 1 104 ? -9.969 -5.860 20.364 1.00 83.06 104 TRP A O 1
ATOM 820 N N . ASN A 1 105 ? -9.832 -4.239 18.835 1.00 75.19 105 ASN A N 1
ATOM 821 C CA . ASN A 1 105 ? -9.907 -3.168 19.823 1.00 75.19 105 ASN A CA 1
ATOM 822 C C . ASN A 1 105 ? -11.266 -3.122 20.548 1.00 75.19 105 ASN A C 1
ATOM 824 O O . ASN A 1 105 ? -11.323 -2.836 21.740 1.00 75.19 105 ASN A O 1
ATOM 828 N N . GLN A 1 106 ? -12.370 -3.464 19.869 1.00 71.75 106 GLN A N 1
ATOM 829 C CA . GLN A 1 106 ? -13.676 -3.609 20.533 1.00 71.75 106 GLN A CA 1
ATOM 830 C C . GLN A 1 106 ? -13.666 -4.715 21.599 1.00 71.75 106 GLN A C 1
ATOM 832 O O . GLN A 1 106 ? -14.370 -4.597 22.600 1.00 71.75 106 GLN A O 1
ATOM 837 N N . ALA A 1 107 ? -12.840 -5.752 21.429 1.00 68.38 107 ALA A N 1
ATOM 838 C CA . ALA A 1 107 ? -12.664 -6.791 22.440 1.00 68.38 107 ALA A CA 1
ATOM 839 C C . ALA A 1 107 ? -11.864 -6.304 23.665 1.00 68.38 107 ALA A C 1
ATOM 841 O O . ALA A 1 107 ? -12.038 -6.847 24.751 1.00 68.38 107 ALA A O 1
ATOM 842 N N . ALA A 1 108 ? -11.038 -5.259 23.519 1.00 75.50 108 ALA A N 1
ATOM 843 C CA . ALA A 1 108 ? -10.195 -4.718 24.588 1.00 75.50 108 ALA A CA 1
ATOM 844 C C . ALA A 1 108 ? -10.940 -3.822 25.601 1.00 75.50 108 ALA A C 1
ATOM 846 O O . ALA A 1 108 ? -10.343 -3.414 26.592 1.00 75.50 108 ALA A O 1
ATOM 847 N N . GLN A 1 109 ? -12.226 -3.513 25.370 1.00 83.12 109 GLN A N 1
ATOM 848 C CA . GLN A 1 109 ? -13.086 -2.725 26.274 1.00 83.12 109 GLN A CA 1
ATOM 849 C C . GLN A 1 109 ? -12.484 -1.377 26.735 1.00 83.12 109 GLN A C 1
ATOM 851 O O . GLN A 1 109 ? -12.719 -0.943 27.862 1.00 83.12 109 GLN A O 1
ATOM 856 N N . LEU A 1 110 ? -11.725 -0.695 25.867 1.00 82.44 110 LEU A N 1
ATOM 857 C CA . LEU A 1 110 ? -11.114 0.601 26.188 1.00 82.44 110 LEU A CA 1
ATOM 858 C C . LEU A 1 110 ? -12.166 1.670 26.511 1.00 82.44 110 LEU A C 1
ATOM 860 O O . LEU A 1 110 ? -13.179 1.801 25.815 1.00 82.44 110 LEU A O 1
ATOM 864 N N . ASP A 1 111 ? -11.885 2.500 27.518 1.00 87.44 111 ASP A N 1
ATOM 865 C CA . ASP A 1 111 ? -12.696 3.688 27.774 1.00 87.44 111 ASP A CA 1
ATOM 866 C C . ASP A 1 111 ? -12.486 4.766 26.687 1.00 87.44 111 ASP A C 1
ATOM 868 O O . ASP A 1 111 ? -11.583 4.695 25.849 1.00 87.44 111 ASP A O 1
ATOM 872 N N . ARG A 1 112 ? -13.336 5.804 26.672 1.00 84.62 112 ARG A N 1
ATOM 873 C CA . ARG A 1 112 ? -13.279 6.863 25.644 1.00 84.62 112 ARG A CA 1
ATOM 874 C C . ARG A 1 112 ? -11.961 7.641 25.641 1.00 84.62 112 ARG A C 1
ATOM 876 O O . ARG A 1 112 ? -11.548 8.107 24.581 1.00 84.62 112 ARG A O 1
ATOM 883 N N . SER A 1 113 ? -11.336 7.818 26.802 1.00 87.00 113 SER A N 1
ATOM 884 C CA . SER A 1 113 ? -10.077 8.554 26.933 1.00 87.00 113 SER A CA 1
ATOM 885 C C . SER A 1 113 ? -8.901 7.718 26.438 1.00 87.00 113 SER A C 1
ATOM 887 O O . SER A 1 113 ? -8.100 8.206 25.644 1.00 87.00 113 SER A O 1
ATOM 889 N N . GLN A 1 114 ? -8.869 6.435 26.802 1.00 87.62 114 GLN A N 1
ATOM 890 C CA . GLN A 1 114 ? -7.894 5.461 26.328 1.00 87.62 114 GLN A CA 1
ATOM 891 C C . GLN A 1 114 ? -7.991 5.305 24.813 1.00 87.62 114 GLN A C 1
ATOM 893 O O . GLN A 1 114 ? -6.985 5.426 24.123 1.00 87.62 114 GLN A O 1
ATOM 898 N N . LEU A 1 115 ? -9.206 5.153 24.279 1.00 83.62 115 LEU A N 1
ATOM 899 C CA . LEU A 1 115 ? -9.437 5.072 22.841 1.00 83.62 115 LEU A CA 1
ATOM 900 C C . LEU A 1 115 ? -8.943 6.328 22.109 1.00 83.62 115 LEU A C 1
ATOM 902 O O . LEU A 1 115 ? -8.291 6.213 21.073 1.00 83.62 115 LEU A O 1
ATOM 906 N N . ALA A 1 116 ? -9.220 7.521 22.642 1.00 84.12 116 ALA A N 1
ATOM 907 C CA . ALA A 1 116 ? -8.752 8.771 22.048 1.00 84.12 116 ALA A CA 1
ATOM 908 C C . ALA A 1 116 ? -7.217 8.865 22.048 1.00 84.12 116 ALA A C 1
ATOM 910 O O . ALA A 1 116 ? -6.630 9.201 21.020 1.00 84.12 116 ALA A O 1
ATOM 911 N N . VAL A 1 117 ? -6.566 8.518 23.163 1.00 88.06 117 VAL A N 1
ATOM 912 C CA . VAL A 1 117 ? -5.099 8.493 23.270 1.00 88.06 117 VAL A CA 1
ATOM 913 C C . VAL A 1 117 ? -4.498 7.473 22.306 1.00 88.06 117 VAL A C 1
ATOM 915 O O . VAL A 1 117 ? -3.553 7.805 21.597 1.00 88.06 117 VAL A O 1
ATOM 918 N N . SER A 1 118 ? -5.065 6.268 22.213 1.00 83.88 118 SER A N 1
ATOM 919 C CA . SER A 1 118 ? -4.614 5.237 21.275 1.00 83.88 118 SER A CA 1
ATOM 920 C C . SER A 1 118 ? -4.738 5.696 19.823 1.00 83.88 118 SER A C 1
ATOM 922 O O . SER A 1 118 ? -3.800 5.518 19.053 1.00 83.88 118 SER A O 1
ATOM 924 N N . ILE A 1 119 ? -5.852 6.333 19.445 1.00 83.25 119 ILE A N 1
ATOM 925 C CA . ILE A 1 119 ? -6.035 6.872 18.089 1.00 83.25 119 ILE A CA 1
ATOM 926 C C . ILE A 1 119 ? -5.006 7.968 17.800 1.00 83.25 119 ILE A C 1
ATOM 928 O O . ILE A 1 119 ? -4.377 7.939 16.746 1.00 83.25 119 ILE A O 1
ATOM 932 N N . ILE A 1 120 ? -4.800 8.910 18.726 1.00 85.81 120 ILE A N 1
ATOM 933 C CA . ILE A 1 120 ? -3.810 9.984 18.559 1.00 85.81 120 ILE A CA 1
ATOM 934 C C . ILE A 1 120 ? -2.404 9.398 18.422 1.00 85.81 120 ILE A C 1
ATOM 936 O O . ILE A 1 120 ? -1.675 9.786 17.513 1.00 85.81 120 ILE A O 1
ATOM 940 N N . ALA A 1 121 ? -2.038 8.441 19.277 1.00 87.62 121 ALA A N 1
ATOM 941 C CA . ALA A 1 121 ? -0.750 7.767 19.210 1.00 87.62 121 ALA A CA 1
ATOM 942 C C . ALA A 1 121 ? -0.563 7.076 17.852 1.00 87.62 121 ALA A C 1
ATOM 944 O O . ALA A 1 121 ? 0.450 7.296 17.195 1.00 87.62 121 ALA A O 1
ATOM 945 N N . VAL A 1 122 ? -1.558 6.316 17.382 1.00 86.31 122 VAL A N 1
ATOM 946 C CA . VAL A 1 122 ? -1.510 5.675 16.061 1.00 86.31 122 VAL A CA 1
ATOM 947 C C . VAL A 1 122 ? -1.336 6.712 14.957 1.00 86.31 122 VAL A C 1
ATOM 949 O O . VAL A 1 122 ? -0.465 6.537 14.118 1.00 86.31 122 VAL A O 1
ATOM 952 N N . VAL A 1 123 ? -2.098 7.808 14.957 1.00 85.19 123 VAL A N 1
ATOM 953 C CA . VAL A 1 123 ? -1.972 8.850 13.925 1.00 85.19 123 VAL A CA 1
ATOM 954 C C . VAL A 1 123 ? -0.572 9.466 13.929 1.00 85.19 123 VAL A C 1
ATOM 956 O O . VAL A 1 123 ? 0.040 9.573 12.871 1.00 85.19 123 VAL A O 1
ATOM 959 N N . VAL A 1 124 ? -0.041 9.830 15.098 1.00 89.25 124 VAL A N 1
ATOM 960 C CA . VAL A 1 124 ? 1.281 10.465 15.216 1.00 89.25 124 VAL A CA 1
ATOM 961 C C . VAL A 1 124 ? 2.399 9.512 14.793 1.00 89.25 124 VAL A C 1
ATOM 963 O O . VAL A 1 124 ? 3.257 9.894 14.001 1.00 89.25 124 VAL A O 1
ATOM 966 N N . PHE A 1 125 ? 2.383 8.269 15.278 1.00 92.31 125 PHE A N 1
ATOM 967 C CA . PHE A 1 125 ? 3.456 7.311 15.009 1.00 92.31 125 PHE A CA 1
ATOM 968 C C . PHE A 1 125 ? 3.347 6.642 13.637 1.00 92.31 125 PHE A C 1
ATOM 970 O O . PHE A 1 125 ? 4.368 6.255 13.076 1.00 92.31 125 PHE A O 1
ATOM 977 N N . ALA A 1 126 ? 2.144 6.521 13.071 1.00 91.44 126 ALA A N 1
ATOM 978 C CA . ALA A 1 126 ? 1.953 5.919 11.756 1.00 91.44 126 ALA A CA 1
ATOM 979 C C . ALA A 1 126 ? 2.059 6.931 10.611 1.00 91.44 126 ALA A C 1
ATOM 981 O O . ALA A 1 126 ? 2.271 6.506 9.480 1.00 91.44 126 ALA A O 1
ATOM 982 N N . PHE A 1 127 ? 1.953 8.244 10.862 1.00 91.38 127 PHE A N 1
ATOM 983 C CA . PHE A 1 127 ? 1.961 9.247 9.790 1.00 91.38 127 PHE A CA 1
ATOM 984 C C . PHE A 1 127 ? 3.193 9.141 8.881 1.00 91.38 127 PHE A C 1
ATOM 986 O O . PHE A 1 127 ? 3.049 9.014 7.665 1.00 91.38 127 PHE A O 1
ATOM 993 N N . GLN A 1 128 ? 4.397 9.161 9.460 1.00 94.31 128 GLN A N 1
ATOM 994 C CA . GLN A 1 128 ? 5.630 9.084 8.678 1.00 94.31 128 GLN A CA 1
ATOM 995 C C . GLN A 1 128 ? 5.776 7.731 7.955 1.00 94.31 128 GLN A C 1
ATOM 997 O O . GLN A 1 128 ? 5.950 7.760 6.738 1.00 94.31 128 GLN A O 1
ATOM 1002 N N . PRO A 1 129 ? 5.626 6.564 8.620 1.00 95.44 129 PRO A N 1
ATOM 1003 C CA . PRO A 1 129 ? 5.638 5.275 7.931 1.00 95.44 129 PRO A CA 1
ATOM 1004 C C . PRO A 1 129 ? 4.621 5.188 6.795 1.00 95.44 129 PRO A C 1
ATOM 1006 O O . PRO A 1 129 ? 4.931 4.626 5.751 1.00 95.44 129 PRO A O 1
ATOM 1009 N N . ILE A 1 130 ? 3.426 5.763 6.968 1.00 95.81 130 ILE A N 1
ATOM 1010 C CA . ILE A 1 130 ? 2.400 5.751 5.925 1.00 95.81 130 ILE A CA 1
ATOM 1011 C C . ILE A 1 130 ? 2.847 6.559 4.712 1.00 95.81 130 ILE A C 1
ATOM 1013 O O . ILE A 1 130 ? 2.767 6.076 3.584 1.00 95.81 130 ILE A O 1
ATOM 1017 N N . ARG A 1 131 ? 3.331 7.780 4.943 1.00 95.38 131 ARG A N 1
ATOM 1018 C CA . ARG A 1 131 ? 3.830 8.653 3.881 1.00 95.38 131 ARG A CA 1
ATOM 1019 C C . ARG A 1 131 ? 4.998 8.008 3.137 1.00 95.38 131 ARG A C 1
ATOM 1021 O O . ARG A 1 131 ? 5.000 7.990 1.911 1.00 95.38 131 ARG A O 1
ATOM 1028 N N . ASP A 1 132 ? 5.971 7.486 3.876 1.00 95.94 132 ASP A N 1
ATOM 1029 C CA . ASP A 1 132 ? 7.183 6.903 3.304 1.00 95.94 132 ASP A CA 1
ATOM 1030 C C . ASP A 1 132 ? 6.850 5.628 2.509 1.00 95.94 132 ASP A C 1
ATOM 1032 O O . ASP A 1 132 ? 7.401 5.423 1.432 1.00 95.94 132 ASP A O 1
ATOM 1036 N N . ASN A 1 133 ? 5.880 4.826 2.968 1.00 96.75 133 ASN A N 1
ATOM 1037 C CA . ASN A 1 133 ? 5.404 3.652 2.238 1.00 96.75 133 ASN A CA 1
ATOM 1038 C C . ASN A 1 133 ? 4.760 4.011 0.893 1.00 96.75 133 ASN A C 1
ATOM 1040 O O . ASN A 1 133 ? 5.084 3.393 -0.119 1.00 96.75 133 ASN A O 1
ATOM 1044 N N . LEU A 1 134 ? 3.883 5.024 0.885 1.00 96.56 134 LEU A N 1
ATOM 1045 C CA . LEU A 1 134 ? 3.217 5.493 -0.332 1.00 96.56 134 LEU A CA 1
ATOM 1046 C C . LEU A 1 134 ? 4.214 6.087 -1.331 1.00 96.56 134 LEU A C 1
ATOM 1048 O O . LEU A 1 134 ? 4.129 5.780 -2.513 1.00 96.56 134 LEU A O 1
ATOM 1052 N N . ASN A 1 135 ? 5.173 6.888 -0.859 1.00 96.19 135 ASN A N 1
ATOM 1053 C CA . ASN A 1 135 ? 6.193 7.494 -1.721 1.00 96.19 135 ASN A CA 1
ATOM 1054 C C . ASN A 1 135 ? 7.156 6.472 -2.312 1.00 96.19 135 ASN A C 1
ATOM 1056 O O . ASN A 1 135 ? 7.570 6.610 -3.453 1.00 96.19 135 ASN A O 1
ATOM 1060 N N . ALA A 1 136 ? 7.529 5.461 -1.533 1.00 95.12 136 ALA A N 1
ATOM 1061 C CA . ALA A 1 136 ? 8.453 4.435 -1.985 1.00 95.12 136 ALA A CA 1
ATOM 1062 C C . ALA A 1 136 ? 7.762 3.303 -2.761 1.00 95.12 136 ALA A C 1
ATOM 1064 O O . ALA A 1 136 ? 8.444 2.372 -3.169 1.00 95.12 136 ALA A O 1
ATOM 1065 N N . GLY A 1 137 ? 6.438 3.335 -2.969 1.00 94.94 137 GLY A N 1
ATOM 1066 C CA . GLY A 1 137 ? 5.727 2.256 -3.672 1.00 94.94 137 GLY A CA 1
ATOM 1067 C C . GLY A 1 137 ? 5.832 0.895 -2.965 1.00 94.94 137 GLY A C 1
ATOM 1068 O O . GLY A 1 137 ? 5.714 -0.157 -3.595 1.00 94.94 137 GLY A O 1
ATOM 1069 N N . GLN A 1 138 ? 6.072 0.901 -1.654 1.00 95.19 138 GLN A N 1
ATOM 1070 C CA . GLN A 1 138 ? 6.421 -0.289 -0.880 1.00 95.19 138 GLN A CA 1
ATOM 1071 C C . GLN A 1 138 ? 5.251 -1.272 -0.724 1.00 95.19 138 GLN A C 1
ATOM 1073 O O . GLN A 1 138 ? 4.074 -0.915 -0.705 1.00 95.19 138 GLN A O 1
ATOM 1078 N N . THR A 1 139 ? 5.577 -2.541 -0.474 1.00 95.81 139 THR A N 1
ATOM 1079 C CA . THR A 1 139 ? 4.588 -3.617 -0.282 1.00 95.81 139 THR A CA 1
ATOM 1080 C C . THR A 1 139 ? 4.088 -3.752 1.160 1.00 95.81 139 THR A C 1
ATOM 1082 O O . THR A 1 139 ? 3.292 -4.646 1.453 1.00 95.81 139 THR A O 1
ATOM 1085 N N . SER A 1 140 ? 4.557 -2.923 2.098 1.00 96.25 140 SER A N 1
ATOM 1086 C CA . SER A 1 140 ? 4.329 -3.149 3.536 1.00 96.25 140 SER A CA 1
ATOM 1087 C C . SER A 1 140 ? 2.850 -3.135 3.925 1.00 96.25 140 SER A C 1
ATOM 1089 O O . SER A 1 140 ? 2.452 -3.925 4.777 1.00 96.25 140 SER A O 1
ATOM 1091 N N . PHE A 1 141 ? 2.005 -2.317 3.284 1.00 97.31 141 PHE A N 1
ATOM 1092 C CA . PHE A 1 141 ? 0.559 -2.353 3.540 1.00 97.31 141 PHE A CA 1
ATOM 1093 C C . PHE A 1 141 ? -0.110 -3.641 3.058 1.00 97.31 141 PHE A C 1
ATOM 1095 O O . PHE A 1 141 ? -0.989 -4.156 3.748 1.00 97.31 141 PHE A O 1
ATOM 1102 N N . LEU A 1 142 ? 0.322 -4.192 1.919 1.00 97.31 142 LEU A N 1
ATOM 1103 C CA . LEU A 1 142 ? -0.141 -5.497 1.440 1.00 97.31 142 LEU A CA 1
ATOM 1104 C C . LEU A 1 142 ? 0.262 -6.607 2.423 1.00 97.31 142 LEU A C 1
ATOM 1106 O O . LEU A 1 142 ? -0.562 -7.451 2.779 1.00 97.31 142 LEU A O 1
ATOM 1110 N N . LEU A 1 143 ? 1.510 -6.588 2.899 1.00 96.75 143 LEU A N 1
ATOM 1111 C CA . LEU A 1 143 ? 2.001 -7.554 3.887 1.00 96.75 143 LEU A CA 1
ATOM 1112 C C . LEU A 1 143 ? 1.231 -7.449 5.206 1.00 96.75 143 LEU A C 1
ATOM 1114 O O . LEU A 1 143 ? 0.743 -8.455 5.711 1.00 96.75 143 LEU A O 1
ATOM 1118 N N . LEU A 1 144 ? 1.050 -6.233 5.727 1.00 97.00 144 LEU A N 1
ATOM 1119 C CA . LEU A 1 144 ? 0.266 -6.000 6.936 1.00 97.00 144 LEU A CA 1
ATOM 1120 C C . LEU A 1 144 ? -1.159 -6.540 6.780 1.00 97.00 144 LEU A C 1
ATOM 1122 O O . LEU A 1 144 ? -1.625 -7.301 7.626 1.00 97.00 144 LEU A O 1
ATOM 1126 N N . TRP A 1 145 ? -1.840 -6.192 5.686 1.00 98.00 145 TRP A N 1
ATOM 1127 C CA . TRP A 1 145 ? -3.199 -6.664 5.442 1.00 98.00 145 TRP A CA 1
ATOM 1128 C C . TRP A 1 145 ? -3.267 -8.190 5.363 1.00 98.00 145 TRP A C 1
ATOM 1130 O O . TRP A 1 145 ? -4.097 -8.788 6.042 1.00 98.00 145 TRP A O 1
ATOM 1140 N N . THR A 1 146 ? -2.400 -8.828 4.577 1.00 96.75 146 THR A N 1
ATOM 1141 C CA . THR A 1 146 ? -2.421 -10.291 4.402 1.00 96.75 146 THR A CA 1
ATOM 1142 C C . THR A 1 146 ? -2.130 -11.037 5.704 1.00 96.75 146 THR A C 1
ATOM 1144 O O . THR A 1 146 ? -2.816 -12.016 5.996 1.00 96.75 146 THR A O 1
ATOM 1147 N N . MET A 1 147 ? -1.203 -10.545 6.534 1.00 97.19 147 MET A N 1
ATOM 1148 C CA . MET A 1 147 ? -0.948 -11.095 7.871 1.00 97.19 147 MET A CA 1
ATOM 1149 C C . MET A 1 147 ? -2.181 -10.979 8.779 1.00 97.19 147 MET A C 1
ATOM 1151 O O . MET A 1 147 ? -2.587 -11.957 9.405 1.00 97.19 147 MET A O 1
ATOM 1155 N N . LEU A 1 148 ? -2.813 -9.803 8.828 1.00 96.75 148 LEU A N 1
ATOM 1156 C CA . LEU A 1 148 ? -4.000 -9.575 9.659 1.00 96.75 148 LEU A CA 1
ATOM 1157 C C . LEU A 1 148 ? -5.217 -10.370 9.167 1.00 96.75 148 LEU A C 1
ATOM 1159 O O . LEU A 1 148 ? -5.979 -10.900 9.976 1.00 96.75 148 LEU A O 1
ATOM 1163 N N . GLU A 1 149 ? -5.417 -10.461 7.852 1.00 96.81 149 GLU A N 1
ATOM 1164 C CA . GLU A 1 149 ? -6.521 -11.217 7.259 1.00 96.81 149 GLU A CA 1
ATOM 1165 C C . GLU A 1 149 ? -6.340 -12.719 7.511 1.00 96.81 149 GLU A C 1
ATOM 1167 O O . GLU A 1 149 ? -7.315 -13.385 7.851 1.00 96.81 149 GLU A O 1
ATOM 1172 N N . ALA A 1 150 ? -5.109 -13.242 7.442 1.00 96.69 150 ALA A N 1
ATOM 1173 C CA . ALA A 1 150 ? -4.815 -14.631 7.793 1.00 96.69 150 ALA A CA 1
ATOM 1174 C C . ALA A 1 150 ? -5.207 -14.946 9.248 1.00 96.69 150 ALA A C 1
ATOM 1176 O O . ALA A 1 150 ? -5.924 -15.917 9.490 1.00 96.69 150 ALA A O 1
ATOM 1177 N N . ILE A 1 151 ? -4.832 -14.087 10.205 1.00 95.44 151 ILE A N 1
ATOM 1178 C CA . ILE A 1 151 ? -5.237 -14.230 11.616 1.00 95.44 151 ILE A CA 1
ATOM 1179 C C . ILE A 1 151 ? -6.766 -14.194 11.738 1.00 95.44 151 ILE A C 1
ATOM 1181 O O . ILE A 1 151 ? -7.369 -15.077 12.345 1.00 95.44 151 ILE A O 1
ATOM 1185 N N . ALA A 1 152 ? -7.417 -13.215 11.108 1.00 94.56 152 ALA A N 1
ATOM 1186 C CA . ALA A 1 152 ? -8.869 -13.067 11.168 1.00 94.56 152 ALA A CA 1
ATOM 1187 C C . ALA A 1 152 ? -9.632 -14.247 10.534 1.00 94.56 152 ALA A C 1
ATOM 1189 O O . ALA A 1 152 ? -10.785 -14.502 10.893 1.00 94.56 152 ALA A O 1
ATOM 1190 N N . LEU A 1 153 ? -9.037 -14.941 9.561 1.00 95.31 153 LEU A N 1
ATOM 1191 C CA . LEU A 1 153 ? -9.595 -16.150 8.962 1.00 95.31 153 LEU A CA 1
ATOM 1192 C C . LEU A 1 153 ? -9.388 -17.380 9.857 1.00 95.31 153 LEU A C 1
ATOM 1194 O O . LEU A 1 153 ? -10.330 -18.165 9.999 1.00 95.31 153 LEU A O 1
ATOM 1198 N N . ALA A 1 154 ? -8.226 -17.506 10.501 1.00 95.06 154 ALA A N 1
ATOM 1199 C CA . ALA A 1 154 ? -7.948 -18.556 11.481 1.00 95.06 154 ALA A CA 1
ATOM 1200 C C . ALA A 1 154 ? -8.900 -18.473 12.690 1.00 95.06 154 ALA A C 1
ATOM 1202 O O . ALA A 1 154 ? -9.516 -19.468 13.063 1.00 95.06 154 ALA A O 1
ATOM 1203 N N . GLU A 1 155 ? -9.151 -17.272 13.225 1.00 92.50 155 GLU A N 1
ATOM 1204 C CA . GLU A 1 155 ? -10.136 -17.046 14.302 1.00 92.50 155 GLU A CA 1
ATOM 1205 C C . GLU A 1 155 ? -11.564 -17.481 13.927 1.00 92.50 155 GLU A C 1
ATOM 1207 O O . GLU A 1 155 ? -12.387 -17.770 14.794 1.00 92.50 155 GLU A O 1
ATOM 1212 N N . ARG A 1 156 ? -11.883 -17.517 12.628 1.00 92.56 156 ARG A N 1
ATOM 1213 C CA . ARG A 1 156 ? -13.190 -17.939 12.103 1.00 92.56 156 ARG A CA 1
ATOM 1214 C C . ARG A 1 156 ? -13.244 -19.428 11.751 1.00 92.56 156 ARG A C 1
ATOM 1216 O O . ARG A 1 156 ? -14.253 -19.854 11.191 1.00 92.56 156 ARG A O 1
ATOM 1223 N N . GLY A 1 157 ? -12.178 -20.189 12.007 1.00 91.81 157 GLY A N 1
ATOM 1224 C CA . GLY A 1 157 ? -12.071 -21.605 11.645 1.00 91.81 157 GLY A CA 1
ATOM 1225 C C . GLY A 1 157 ? -12.083 -21.852 10.135 1.00 91.81 157 GLY A C 1
ATOM 1226 O O . GLY A 1 157 ? -12.568 -22.886 9.684 1.00 91.81 157 GLY A O 1
ATOM 1227 N N . LYS A 1 158 ? -11.634 -20.875 9.335 1.00 82.50 158 LYS A N 1
ATOM 1228 C CA . LYS A 1 158 ? -11.581 -20.993 7.867 1.00 82.50 158 LYS A CA 1
ATOM 1229 C C . LYS A 1 158 ? -10.220 -21.469 7.349 1.00 82.50 158 LYS A C 1
ATOM 1231 O O . LYS A 1 158 ? -10.053 -21.509 6.133 1.00 82.50 158 LYS A O 1
ATOM 1236 N N . TRP A 1 159 ? -9.285 -21.759 8.253 1.00 67.06 159 TRP A N 1
ATOM 1237 C CA . TRP A 1 159 ? -7.912 -22.213 8.029 1.00 67.06 159 TRP A CA 1
ATOM 1238 C C . TRP A 1 159 ? -7.511 -23.163 9.152 1.00 67.06 159 TRP A C 1
ATOM 1240 O O . TRP A 1 159 ? -7.982 -22.921 10.289 1.00 67.06 159 TRP A O 1
#

Secondary structure (DSSP, 8-state):
-PPPPPPPHHHHHHHHHHHHHHHHHHHTTS--HHHHHHHHHHHHHTT--TTTSEETTTEEP-S-HHHHHHHGGGGGS-HHHHHHHHHHHHHHHHHHHHHHHHHHHHHTT--HHHHHHHHHHHHHHHHHHHHHHHHTT-SHHHHHHHHHHHHHHHTTT--

Foldseek 3Di:
DDDPDDDDPVRVVVVVVVVLLVLLLVLFPDDAVLQLLLVLLVCVVVVHDQQPDADPVHDGDDDDNVSSVVLNVLVVDPRRSSSSVLSVVLVVLQVLLVVLVVVVVVVVPDDPVRVVVVVVVCCVVCVVVNSVCSNRSHCVSVVSSVVSVVVVCVVVVND

Sequence (159 aa):
MRRPASPTPAQALLFCALVLLVQVILAAGTINDLDLFLAAGADLLNGGRVYRDLYNEAYSYFYGPVFALLLRPLAWLPDWWGELMWGLSGVAFLARSLVLLGRWNQAAQLDRSQLAVSIIAVVVFAFQPIRDNLNAGQTSFLLLWTMLEAIALAERGKW

Radius of gyration: 19.18 Å; chains: 1; bounding box: 41×56×49 Å

pLDDT: mean 91.36, std 7.15, range [63.34, 98.19]